Protein AF-A0A662G780-F1 (afdb_monomer)

Solvent-accessible surface area (backbone atoms only — not comparable to full-atom values): 4987 Å² total; per-residue (Å²): 128,67,55,32,86,55,62,82,93,52,71,70,53,46,78,43,70,36,41,60,78,44,77,46,78,77,86,70,32,28,46,34,37,31,36,45,92,96,45,77,47,78,39,60,40,68,61,56,92,45,47,76,60,59,65,64,37,56,45,36,22,29,38,28,63,73,39,74,41,57,42,88,93,75,63,46,76,73,50,36,76,51,62,127

Foldseek 3Di:
DFKAL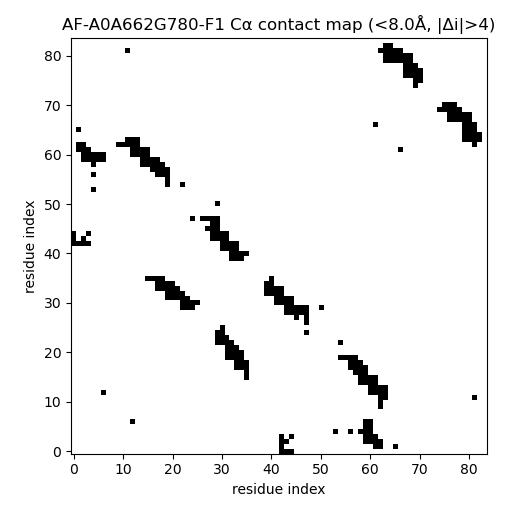DCPPADAWDKAFWAFDDWDDPPQWIWTWIDHPPDIDTDIGRPSVCRVVSNPRGIIIGRQQNAWDADPPPRHTDHGRPDD

Nearest PDB structures (foldseek):
  1v43-assembly1_A  TM=8.534E-01  e=7.342E-03  Pyrococcus horikoshii
  1fr3-assembly1_A  TM=8.324E-01  e=4.359E-01  Sporomusa ovata
  7ur8-assembly1_A  TM=5.891E-01  e=3.296E-01  synthetic construct
  4jbk-assembly3_C-3  TM=4.984E-01  e=5.453E-01  Mus musculus
  3p7j-assembly1_B  TM=4.859E-01  e=1.974E+00  Drosophila melanogaster

Mean predicted aligned error: 4.07 Å

Secondary structure (DSSP, 8-state):
---BS--TT-SSEEEEE-EEEEEEE-SS-EEEEEEETTEEEEEEES-GGGHHHHTT-SEEEEEGGG-EEE-TTT--EEEETT--

Structure (mmCIF, N/CA/C/O backbone):
data_AF-A0A662G780-F1
#
_entry.id   AF-A0A662G780-F1
#
loop_
_atom_site.group_PDB
_atom_site.id
_atom_site.type_symbol
_atom_site.label_atom_id
_atom_site.label_alt_id
_atom_site.label_comp_id
_atom_site.label_asym_id
_atom_site.label_entity_id
_atom_site.label_seq_id
_atom_site.pdbx_PDB_ins_code
_atom_site.Cartn_x
_atom_site.Cartn_y
_atom_site.Cartn_z
_atom_site.occupancy
_atom_site.B_iso_or_equiv
_atom_site.auth_seq_id
_atom_site.auth_comp_id
_atom_site.auth_asym_id
_atom_site.auth_atom_id
_atom_site.pdbx_PDB_model_num
ATOM 1 N N . HIS A 1 1 ? 7.693 5.362 4.520 1.00 61.66 1 HIS A N 1
ATOM 2 C CA . HIS A 1 1 ? 6.248 5.674 4.484 1.00 61.66 1 HIS A CA 1
ATOM 3 C C . HIS A 1 1 ? 5.935 6.093 3.061 1.00 61.66 1 HIS A C 1
ATOM 5 O O . HIS A 1 1 ? 6.058 7.264 2.729 1.00 61.66 1 HIS A O 1
ATOM 11 N N . ASP A 1 2 ? 5.669 5.117 2.198 1.00 77.12 2 ASP A N 1
ATOM 12 C CA . ASP A 1 2 ? 5.639 5.322 0.740 1.00 77.12 2 ASP A CA 1
ATOM 13 C C . ASP A 1 2 ? 4.290 4.909 0.131 1.00 77.12 2 ASP A C 1
ATOM 15 O O . ASP A 1 2 ? 4.055 5.083 -1.059 1.00 77.12 2 ASP A O 1
ATOM 19 N N . ILE A 1 3 ? 3.395 4.387 0.971 1.00 82.56 3 ILE A N 1
ATOM 20 C CA . ILE A 1 3 ? 2.029 3.991 0.648 1.00 82.56 3 ILE A CA 1
ATOM 21 C C . ILE A 1 3 ? 1.122 4.722 1.632 1.00 82.56 3 ILE A C 1
ATOM 23 O O . ILE A 1 3 ? 1.382 4.695 2.836 1.00 82.56 3 ILE A O 1
ATOM 27 N N . PHE A 1 4 ? 0.081 5.371 1.121 1.00 85.19 4 PHE A N 1
ATOM 28 C CA . PHE A 1 4 ? -0.755 6.285 1.888 1.00 85.19 4 PHE A CA 1
ATOM 29 C C . PHE A 1 4 ? -2.233 5.911 1.790 1.00 85.19 4 PHE A C 1
ATOM 31 O O . PHE A 1 4 ? -2.719 5.501 0.73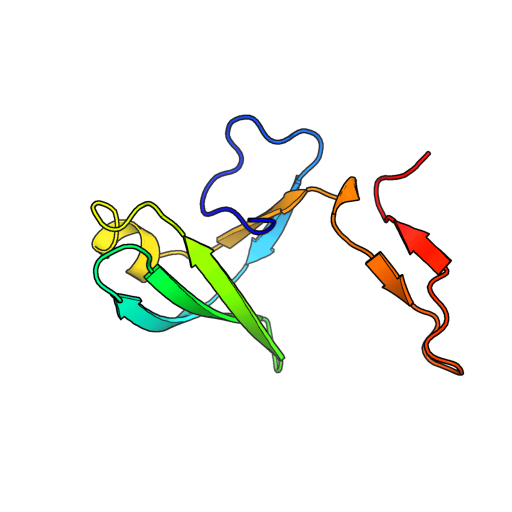6 1.00 85.19 4 PHE A O 1
ATOM 38 N N . ALA A 1 5 ? -2.963 6.130 2.885 1.00 82.12 5 ALA A N 1
ATOM 39 C CA . ALA A 1 5 ? -4.412 5.945 2.973 1.00 82.12 5 ALA A CA 1
ATOM 40 C C . ALA A 1 5 ? -5.221 7.071 2.285 1.00 82.12 5 ALA A C 1
ATOM 42 O O . ALA A 1 5 ? -6.437 6.973 2.153 1.00 82.12 5 ALA A O 1
ATOM 43 N N . SER A 1 6 ? -4.565 8.160 1.868 1.00 86.00 6 SER A N 1
ATOM 44 C CA . SER A 1 6 ? -5.182 9.323 1.219 1.00 86.00 6 SER A CA 1
ATOM 45 C C . SER A 1 6 ? -4.233 9.948 0.197 1.00 86.00 6 SER A C 1
ATOM 47 O O . SER A 1 6 ? -3.017 9.893 0.364 1.00 86.00 6 SER A O 1
ATOM 49 N N . ALA A 1 7 ? -4.793 10.580 -0.838 1.00 85.75 7 ALA A N 1
ATOM 50 C CA . ALA A 1 7 ? -4.042 11.316 -1.857 1.00 85.75 7 ALA A CA 1
ATOM 51 C C . ALA A 1 7 ? -3.566 12.706 -1.393 1.00 85.75 7 ALA A C 1
ATOM 53 O O . ALA A 1 7 ? -2.811 13.371 -2.105 1.00 85.75 7 ALA A O 1
ATOM 54 N N . ALA A 1 8 ? -4.067 13.196 -0.254 1.00 85.50 8 ALA A N 1
ATOM 55 C CA . ALA A 1 8 ? -3.855 14.573 0.181 1.00 85.50 8 ALA A CA 1
ATOM 56 C C . ALA A 1 8 ? -2.358 14.890 0.346 1.00 85.50 8 ALA A C 1
ATOM 58 O O . ALA A 1 8 ? -1.651 14.232 1.103 1.00 85.50 8 ALA A O 1
ATOM 59 N N . GLY A 1 9 ? -1.884 15.916 -0.365 1.00 83.56 9 GLY A N 1
ATOM 60 C CA . GLY A 1 9 ? -0.484 16.346 -0.317 1.00 83.56 9 GLY A CA 1
ATOM 61 C C . GLY A 1 9 ? 0.489 15.507 -1.154 1.00 83.56 9 GLY A C 1
ATOM 62 O O . GLY A 1 9 ? 1.684 15.791 -1.126 1.00 83.56 9 GLY A O 1
ATOM 63 N N . ILE A 1 10 ? 0.012 14.518 -1.920 1.00 86.62 10 ILE A N 1
ATOM 64 C CA . ILE A 1 10 ? 0.854 13.684 -2.787 1.00 86.62 10 ILE A CA 1
ATOM 65 C C . ILE A 1 10 ? 0.794 14.207 -4.224 1.00 86.62 10 ILE A C 1
ATOM 67 O O . ILE A 1 10 ? -0.274 14.266 -4.833 1.00 86.62 10 ILE A O 1
ATOM 71 N N . ALA A 1 11 ? 1.947 14.562 -4.789 1.00 85.19 11 ALA A N 1
ATOM 72 C CA . ALA A 1 11 ? 2.050 14.907 -6.201 1.00 85.19 11 ALA A CA 1
ATOM 73 C C . ALA A 1 11 ? 2.034 13.628 -7.055 1.00 85.19 11 ALA A C 1
ATOM 75 O O . ALA A 1 11 ? 2.790 12.703 -6.790 1.00 85.19 11 ALA A O 1
ATOM 76 N N . ASN A 1 12 ? 1.190 13.586 -8.090 1.00 87.50 12 ASN A N 1
ATOM 77 C CA . ASN A 1 12 ? 1.094 12.472 -9.047 1.00 87.50 12 ASN A CA 1
ATOM 78 C C . ASN A 1 12 ? 1.020 11.069 -8.397 1.00 87.50 12 ASN A C 1
ATOM 80 O O . ASN A 1 12 ? 1.899 10.240 -8.640 1.00 87.50 12 ASN A O 1
ATOM 84 N N . PRO A 1 13 ? -0.004 10.768 -7.577 1.00 92.56 13 PRO A N 1
ATOM 85 C CA . PRO A 1 13 ? -0.139 9.449 -6.975 1.00 92.56 13 PRO A CA 1
ATOM 86 C C . PRO A 1 13 ? -0.678 8.411 -7.968 1.00 92.56 13 PRO A C 1
ATOM 88 O O . PRO A 1 13 ? -1.634 8.663 -8.705 1.00 92.56 13 PRO A O 1
ATOM 91 N N . LEU A 1 14 ? -0.139 7.195 -7.908 1.00 92.81 14 LEU A N 1
ATOM 92 C CA . LEU A 1 14 ? -0.810 5.996 -8.393 1.00 92.81 14 LEU A CA 1
ATOM 93 C C . LEU A 1 14 ? -1.878 5.582 -7.378 1.00 92.81 14 LEU A C 1
ATOM 95 O O . LEU A 1 14 ? -1.563 5.263 -6.231 1.00 92.81 14 LEU A O 1
ATOM 99 N N . ARG A 1 15 ? -3.136 5.565 -7.818 1.00 95.31 15 ARG A N 1
ATOM 100 C CA . ARG A 1 15 ? -4.265 5.027 -7.053 1.00 95.31 15 ARG A CA 1
ATOM 101 C C . ARG A 1 15 ? -4.352 3.523 -7.286 1.00 95.31 15 ARG A C 1
ATOM 103 O O . ARG A 1 15 ? -4.501 3.092 -8.429 1.00 95.31 15 ARG A O 1
ATOM 110 N N . VAL A 1 16 ? -4.276 2.737 -6.217 1.00 95.25 16 VAL A N 1
ATOM 111 C CA . VAL A 1 16 ? -4.292 1.272 -6.286 1.00 95.25 16 VAL A CA 1
ATOM 112 C C . VAL A 1 16 ? -5.456 0.738 -5.451 1.00 95.25 16 VAL A C 1
ATOM 114 O O . VAL A 1 16 ? -5.473 0.990 -4.247 1.00 95.25 16 VAL A O 1
ATOM 117 N N . PRO A 1 17 ? -6.430 0.023 -6.045 1.00 96.31 17 PRO A N 1
ATOM 118 C CA . PRO A 1 17 ? -7.492 -0.625 -5.284 1.00 96.31 17 PRO A CA 1
ATOM 119 C C . PRO A 1 17 ? -6.925 -1.796 -4.475 1.00 96.31 17 PRO A C 1
ATOM 121 O O . PRO A 1 17 ? -6.103 -2.566 -4.978 1.00 96.31 17 PRO A O 1
ATOM 124 N N . VAL A 1 18 ? -7.367 -1.933 -3.228 1.00 97.00 18 VAL A N 1
ATOM 125 C CA . VAL A 1 18 ? -6.865 -2.934 -2.279 1.00 97.00 18 VAL A CA 1
ATOM 126 C C . VAL A 1 18 ? -7.991 -3.521 -1.437 1.00 97.00 18 VAL A C 1
ATOM 128 O O . VAL A 1 18 ? -9.034 -2.899 -1.263 1.00 97.00 18 VAL A O 1
ATOM 131 N N . ASN A 1 19 ? -7.734 -4.686 -0.845 1.00 96.81 19 ASN A N 1
ATOM 132 C CA . ASN A 1 19 ? -8.498 -5.194 0.293 1.00 96.81 19 ASN A CA 1
ATOM 133 C C . ASN A 1 19 ? -7.581 -5.315 1.510 1.00 96.81 19 ASN A C 1
ATOM 135 O O . ASN A 1 19 ? -6.482 -5.858 1.394 1.00 96.81 19 ASN A O 1
ATOM 139 N N . VAL A 1 20 ? -8.026 -4.851 2.675 1.00 96.81 20 VAL A N 1
ATOM 140 C CA . VAL A 1 20 ? -7.308 -5.073 3.937 1.00 96.81 20 VAL A CA 1
ATOM 141 C C . VAL A 1 20 ? -7.536 -6.512 4.384 1.00 96.81 20 VAL A C 1
ATOM 143 O O . VAL A 1 20 ? -8.674 -6.929 4.578 1.00 96.81 20 VAL A O 1
ATOM 146 N N . GLU A 1 21 ? -6.460 -7.278 4.543 1.00 96.69 21 GLU A N 1
ATOM 147 C CA . GLU A 1 21 ? -6.552 -8.675 4.993 1.00 96.69 21 GLU A CA 1
ATOM 148 C C . GLU A 1 21 ? -6.166 -8.859 6.447 1.00 96.69 21 GLU A C 1
ATOM 150 O O . GLU A 1 21 ? -6.686 -9.730 7.139 1.00 96.69 21 GLU A O 1
ATOM 155 N N . PHE A 1 22 ? -5.202 -8.062 6.890 1.00 96.44 22 PHE A N 1
ATOM 156 C CA . PHE A 1 22 ? -4.684 -8.122 8.237 1.00 96.44 22 PHE A CA 1
ATOM 157 C C . PHE A 1 22 ? -4.245 -6.734 8.665 1.00 96.44 22 PHE A C 1
ATOM 159 O O . PHE A 1 22 ? -3.611 -6.002 7.900 1.00 96.44 22 PHE A O 1
ATOM 166 N N . LEU A 1 23 ? -4.568 -6.407 9.906 1.00 96.56 23 LEU A N 1
ATOM 167 C CA . LEU A 1 23 ? -4.210 -5.157 10.535 1.00 96.56 23 LEU A CA 1
ATOM 168 C C . LEU A 1 23 ? -3.759 -5.450 11.963 1.00 96.56 23 LEU A C 1
ATOM 170 O O . LEU A 1 23 ? -4.471 -6.101 12.726 1.00 96.56 23 LEU A O 1
ATOM 174 N N . GLU A 1 24 ? -2.592 -4.934 12.325 1.00 96.81 24 GLU A N 1
ATOM 175 C CA . GLU A 1 24 ? -2.014 -5.048 13.660 1.00 96.81 24 GLU A CA 1
ATOM 176 C C . GLU A 1 24 ? -1.604 -3.671 14.172 1.00 96.81 24 GLU A C 1
ATOM 178 O O . GLU A 1 24 ? -0.999 -2.886 13.444 1.00 96.81 24 GLU A O 1
ATOM 183 N N . ASN A 1 25 ? -1.926 -3.384 15.432 1.00 96.31 25 ASN A N 1
ATOM 184 C CA . ASN A 1 25 ? -1.495 -2.176 16.125 1.00 96.31 25 ASN A CA 1
ATOM 185 C C . ASN A 1 25 ? -0.345 -2.526 17.072 1.00 96.31 25 ASN A C 1
ATOM 187 O O . ASN A 1 25 ? -0.538 -3.265 18.036 1.00 96.31 25 ASN A O 1
ATOM 191 N N . THR A 1 26 ? 0.838 -1.980 16.806 1.00 95.75 26 THR A N 1
ATOM 192 C CA . THR A 1 26 ? 2.057 -2.227 17.592 1.00 95.75 26 THR A CA 1
ATOM 193 C C . THR A 1 26 ? 2.214 -1.261 18.771 1.00 95.75 26 THR A C 1
ATOM 195 O O . THR A 1 26 ? 3.203 -1.315 19.498 1.00 95.75 26 THR A O 1
ATOM 198 N N . GLY A 1 27 ? 1.254 -0.356 18.966 1.00 93.25 27 GLY A N 1
ATOM 199 C CA . GLY A 1 27 ? 1.284 0.739 19.930 1.00 93.25 27 GLY A CA 1
ATOM 200 C C . GLY A 1 27 ? 1.728 2.058 19.298 1.00 93.25 27 GLY A C 1
ATOM 201 O O . GLY A 1 27 ? 1.075 3.075 19.514 1.00 93.25 27 GLY A O 1
ATOM 202 N N . SER A 1 28 ? 2.798 2.046 18.497 1.00 94.56 28 SER A N 1
ATOM 203 C CA . SER A 1 28 ? 3.313 3.243 17.812 1.00 94.56 28 SER A CA 1
ATOM 204 C C . SER A 1 28 ? 2.915 3.336 16.342 1.00 94.56 28 SER A C 1
ATOM 206 O O . SER A 1 28 ? 2.952 4.422 15.774 1.00 94.56 28 SER A O 1
ATOM 208 N N . GLU A 1 29 ? 2.574 2.210 15.714 1.00 95.38 29 GLU A N 1
ATOM 209 C CA . GLU A 1 29 ? 2.268 2.128 14.288 1.00 95.38 29 GLU A CA 1
ATOM 210 C C . GLU A 1 29 ? 1.199 1.061 14.020 1.00 95.38 29 GLU A C 1
ATOM 212 O O . GLU A 1 29 ? 0.958 0.153 14.819 1.00 95.38 29 GLU A O 1
ATOM 217 N N . LEU A 1 30 ? 0.579 1.152 12.851 1.00 95.38 30 LEU A N 1
ATOM 218 C CA . LEU A 1 30 ? -0.254 0.114 12.272 1.00 95.38 30 LEU A CA 1
ATOM 219 C C . LEU A 1 30 ? 0.531 -0.613 11.184 1.00 95.38 30 LEU A C 1
ATOM 221 O O . LEU A 1 30 ? 0.988 0.004 10.216 1.00 95.38 30 LEU A O 1
ATOM 225 N N . ILE A 1 31 ? 0.633 -1.932 11.317 1.00 95.88 31 ILE A N 1
ATOM 226 C CA . ILE A 1 31 ? 1.077 -2.825 10.251 1.00 95.88 31 ILE A CA 1
ATOM 227 C C . ILE A 1 31 ? -0.168 -3.288 9.503 1.00 95.88 31 ILE A C 1
ATOM 229 O O . ILE A 1 31 ? -1.028 -3.962 10.068 1.00 95.88 31 ILE A O 1
ATOM 233 N N . VAL A 1 32 ? -0.266 -2.935 8.225 1.00 96.50 32 VAL A N 1
ATOM 234 C CA . VAL A 1 32 ? -1.439 -3.220 7.395 1.00 96.50 32 VAL A CA 1
ATOM 235 C C . VAL A 1 32 ? -1.003 -4.067 6.207 1.00 96.50 32 VAL A C 1
ATOM 237 O O . VAL A 1 32 ? -0.243 -3.603 5.354 1.00 96.50 32 VAL A O 1
ATOM 240 N N . ASN A 1 33 ? -1.470 -5.312 6.137 1.00 96.81 33 ASN A N 1
ATOM 241 C CA . ASN A 1 33 ? -1.289 -6.150 4.955 1.00 96.81 33 ASN A CA 1
ATOM 242 C C . ASN A 1 33 ? -2.506 -5.978 4.038 1.00 96.81 33 ASN A C 1
ATOM 244 O O . ASN A 1 33 ? -3.652 -6.206 4.437 1.00 96.81 33 ASN A O 1
ATOM 248 N N . LEU A 1 34 ? -2.233 -5.575 2.803 1.00 96.81 34 LEU A N 1
ATOM 249 C CA . LEU A 1 34 ? -3.218 -5.254 1.782 1.00 96.81 34 LEU A CA 1
ATOM 250 C C . LEU A 1 34 ? -3.065 -6.226 0.612 1.00 96.81 34 LEU A C 1
ATOM 252 O O . LEU A 1 34 ? -1.945 -6.503 0.177 1.00 96.81 34 LEU A O 1
ATOM 256 N N . ARG A 1 35 ? -4.177 -6.701 0.057 1.00 96.94 35 ARG A N 1
ATOM 257 C CA . ARG A 1 35 ? -4.194 -7.546 -1.139 1.00 96.94 35 ARG A CA 1
ATOM 258 C C . ARG A 1 35 ? -4.476 -6.738 -2.396 1.00 96.94 35 ARG A C 1
ATOM 260 O O . ARG A 1 35 ? -5.444 -5.981 -2.437 1.00 96.94 35 ARG A O 1
ATOM 267 N N . ILE A 1 36 ? -3.670 -6.973 -3.430 1.00 94.94 36 ILE A N 1
ATOM 268 C CA . ILE A 1 36 ? -3.847 -6.475 -4.798 1.00 94.94 36 ILE A CA 1
ATOM 269 C C . ILE A 1 36 ? -3.781 -7.677 -5.739 1.00 94.94 36 ILE A C 1
ATOM 271 O O . ILE A 1 36 ? -2.704 -8.219 -5.984 1.00 94.94 36 ILE A O 1
ATOM 275 N N . GLY A 1 37 ? -4.928 -8.110 -6.264 1.00 92.44 37 GLY A N 1
ATOM 276 C CA . GLY A 1 37 ? -4.993 -9.330 -7.073 1.00 92.44 37 GLY A CA 1
ATOM 277 C C . GLY A 1 37 ? -4.478 -10.546 -6.293 1.00 92.44 37 GLY A C 1
ATOM 278 O O . GLY A 1 37 ? -5.022 -10.889 -5.244 1.00 92.44 37 GLY A O 1
ATOM 279 N N . ASP A 1 38 ? -3.423 -11.186 -6.798 1.00 94.44 38 ASP A N 1
ATOM 280 C CA . ASP A 1 38 ? -2.743 -12.326 -6.171 1.00 94.44 38 ASP A CA 1
ATOM 281 C C . ASP A 1 38 ? -1.565 -11.921 -5.264 1.00 94.44 38 ASP A C 1
ATOM 283 O O . ASP A 1 38 ? -0.920 -12.784 -4.666 1.00 94.44 38 ASP A O 1
ATOM 287 N N . LYS A 1 39 ? -1.261 -10.623 -5.158 1.00 95.06 39 LYS A N 1
ATOM 288 C CA . LYS A 1 39 ? -0.131 -10.098 -4.383 1.00 95.06 39 LYS A CA 1
ATOM 289 C C . LYS A 1 39 ? -0.588 -9.540 -3.044 1.00 95.06 39 LYS A C 1
ATOM 291 O O . LYS A 1 39 ? -1.669 -8.964 -2.928 1.00 95.06 39 LYS A O 1
ATOM 296 N N . VAL A 1 40 ? 0.285 -9.652 -2.048 1.00 95.25 40 VAL A N 1
ATOM 297 C CA . VAL A 1 40 ? 0.137 -8.982 -0.754 1.00 95.25 40 VAL A CA 1
ATOM 298 C C . VAL A 1 40 ? 1.234 -7.937 -0.632 1.00 95.25 40 VAL A C 1
ATOM 300 O O . VAL A 1 40 ? 2.410 -8.238 -0.828 1.00 95.25 40 VAL A O 1
ATOM 303 N N . ILE A 1 41 ? 0.844 -6.713 -0.307 1.00 94.25 41 ILE A N 1
ATOM 304 C CA . ILE A 1 41 ? 1.752 -5.614 0.013 1.00 94.25 41 ILE A CA 1
ATOM 305 C C . ILE A 1 41 ? 1.570 -5.226 1.478 1.00 94.25 41 ILE A C 1
ATOM 307 O O . ILE A 1 41 ? 0.501 -5.414 2.061 1.00 94.25 41 ILE A O 1
ATOM 311 N N . ARG A 1 42 ? 2.613 -4.657 2.078 1.00 94.88 42 ARG A N 1
ATOM 312 C CA . ARG A 1 42 ? 2.577 -4.167 3.455 1.00 94.88 42 ARG A CA 1
ATOM 313 C C . ARG A 1 42 ? 2.709 -2.653 3.476 1.00 94.88 42 ARG A C 1
ATOM 315 O O . ARG A 1 42 ? 3.646 -2.106 2.902 1.00 94.88 42 ARG A O 1
ATOM 322 N N . MET A 1 43 ? 1.793 -2.000 4.179 1.00 94.25 43 MET A N 1
ATOM 323 C CA . MET A 1 43 ? 1.822 -0.577 4.496 1.00 94.25 43 MET A CA 1
ATOM 324 C C . MET A 1 43 ? 2.080 -0.402 5.997 1.00 94.25 43 MET A C 1
ATOM 326 O O . MET A 1 43 ? 1.546 -1.153 6.813 1.00 94.25 43 MET A O 1
ATOM 330 N N . LEU A 1 44 ? 2.891 0.596 6.349 1.00 94.06 44 LEU A N 1
ATOM 331 C CA . LEU A 1 44 ? 3.100 1.041 7.727 1.00 94.06 44 LEU A CA 1
ATOM 332 C C . LEU A 1 44 ? 2.504 2.439 7.883 1.00 94.06 44 LEU A C 1
ATOM 334 O O . LEU A 1 44 ? 2.919 3.359 7.167 1.00 94.06 44 LEU A O 1
ATOM 338 N N . SER A 1 45 ? 1.551 2.595 8.802 1.00 92.06 45 SER A N 1
ATOM 339 C CA . SER A 1 45 ? 0.923 3.886 9.099 1.00 92.06 45 SER A CA 1
ATOM 340 C C . SER A 1 45 ? 1.146 4.288 10.558 1.00 92.06 45 SER A C 1
ATOM 342 O O . SER A 1 45 ? 0.844 3.490 11.441 1.00 92.06 45 SER A O 1
ATOM 344 N N . PRO A 1 46 ? 1.621 5.511 10.847 1.00 92.50 46 PRO A N 1
ATOM 345 C CA . PRO A 1 46 ? 1.693 6.020 12.216 1.00 92.50 46 PRO A CA 1
ATOM 346 C C . PRO A 1 46 ? 0.319 6.449 12.769 1.00 92.50 46 PRO A C 1
ATOM 348 O O . PRO A 1 46 ? 0.212 6.747 13.953 1.00 92.50 46 PRO A O 1
ATOM 351 N N . GLU A 1 47 ? -0.730 6.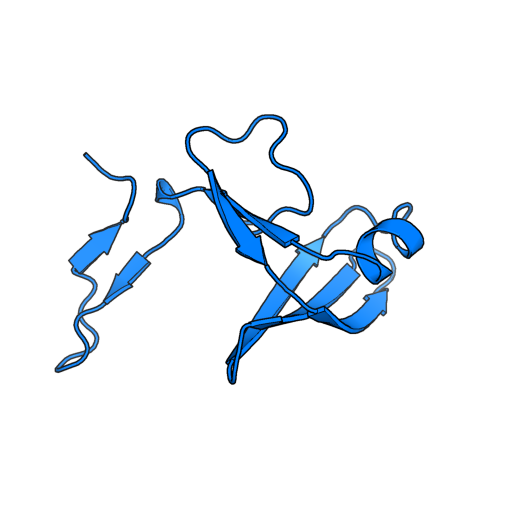487 11.938 1.00 90.81 47 GLU A N 1
ATOM 352 C CA . GLU A 1 47 ? -2.080 6.964 12.288 1.00 90.81 47 GLU A CA 1
ATOM 353 C C . GLU A 1 47 ? -2.879 5.904 13.075 1.00 90.81 47 GLU A C 1
ATOM 355 O O . GLU A 1 47 ? -3.941 5.436 12.649 1.00 90.81 47 GLU A O 1
ATOM 360 N N . VAL A 1 48 ? -2.352 5.479 14.225 1.00 93.25 48 VAL A N 1
ATOM 361 C CA . VAL A 1 48 ? -2.955 4.448 15.089 1.00 93.25 48 VAL A CA 1
ATOM 362 C C . VAL A 1 48 ? -4.380 4.800 15.527 1.00 93.25 48 VAL A C 1
ATOM 364 O O . VAL A 1 48 ? -5.226 3.917 15.676 1.00 93.25 48 VAL A O 1
ATOM 367 N N . GLU A 1 49 ? -4.685 6.086 15.675 1.00 93.69 49 GLU A N 1
ATOM 368 C CA . GLU A 1 49 ? -6.002 6.615 16.024 1.00 93.69 49 GLU A CA 1
ATOM 369 C C . GLU A 1 49 ? -7.046 6.428 14.912 1.00 93.69 49 GLU A C 1
ATOM 371 O O . GLU A 1 49 ? -8.244 6.361 15.194 1.00 93.69 49 GLU A O 1
ATOM 376 N N . ARG A 1 50 ? -6.604 6.263 13.659 1.00 92.44 50 ARG A N 1
ATOM 377 C CA . ARG A 1 50 ?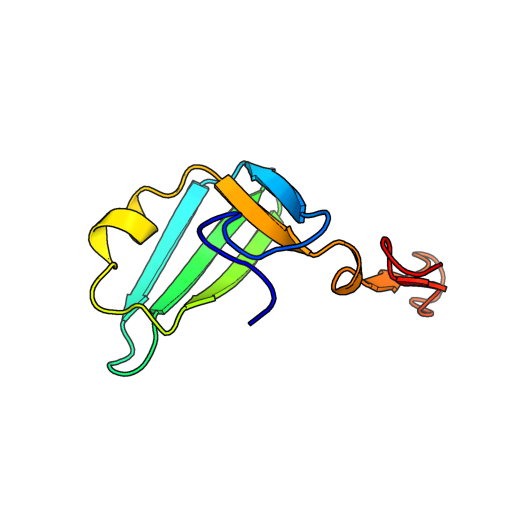 -7.461 6.074 12.476 1.00 92.44 50 ARG A CA 1
ATOM 378 C C . ARG A 1 50 ? -7.652 4.604 12.108 1.00 92.44 50 ARG A C 1
ATOM 380 O O . ARG A 1 50 ? -8.125 4.295 11.016 1.00 92.44 50 ARG A O 1
ATOM 387 N N . ILE A 1 51 ? -7.349 3.677 13.020 1.00 94.12 51 ILE A N 1
ATOM 388 C CA . ILE A 1 51 ? -7.403 2.225 12.785 1.00 94.12 51 ILE A CA 1
ATOM 389 C C . ILE A 1 51 ? -8.700 1.741 12.115 1.00 94.12 51 ILE A C 1
ATOM 391 O O . ILE A 1 51 ? -8.641 0.953 11.179 1.00 94.12 51 ILE A O 1
ATOM 395 N N . ARG A 1 52 ? -9.868 2.256 12.530 1.00 93.88 52 ARG A N 1
ATOM 396 C CA . ARG A 1 52 ? -11.177 1.870 11.961 1.00 93.88 52 ARG A CA 1
ATOM 397 C C . ARG A 1 52 ? -11.389 2.360 10.531 1.00 93.88 52 ARG A C 1
ATOM 3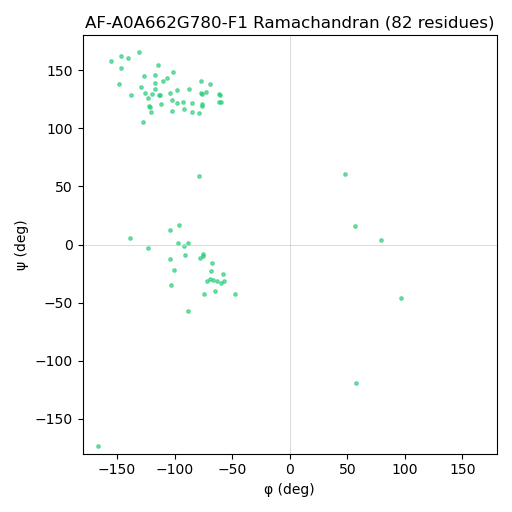99 O O . ARG A 1 52 ? -12.148 1.752 9.781 1.00 93.88 52 ARG A O 1
ATOM 406 N N . GLU A 1 53 ? -10.785 3.488 10.174 1.00 93.88 53 GLU A N 1
ATOM 407 C CA . GLU A 1 53 ? -10.808 4.001 8.804 1.00 93.88 53 GLU A CA 1
ATOM 408 C C . GLU A 1 53 ? -9.870 3.166 7.934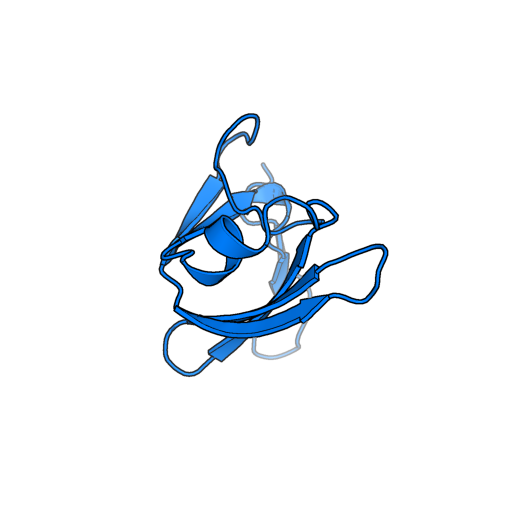 1.00 93.88 53 GLU A C 1
ATOM 410 O O . GLU A 1 53 ? -10.247 2.751 6.841 1.00 93.88 53 GLU A O 1
ATOM 415 N N . ILE A 1 54 ? -8.686 2.851 8.466 1.00 94.06 54 ILE A N 1
ATOM 416 C CA . ILE A 1 54 ? -7.658 2.056 7.791 1.00 94.06 54 ILE A CA 1
ATOM 417 C C . ILE A 1 54 ? -8.135 0.622 7.540 1.00 94.06 54 ILE A C 1
ATOM 419 O O . ILE A 1 54 ? -7.926 0.103 6.451 1.00 94.06 54 ILE A O 1
ATOM 423 N N . GLU A 1 55 ? -8.844 0.010 8.489 1.00 95.00 55 GLU A N 1
ATOM 424 C CA . GLU A 1 55 ? -9.467 -1.315 8.345 1.00 95.00 55 GLU A CA 1
ATOM 425 C C . GLU A 1 55 ? -10.453 -1.389 7.163 1.00 95.00 55 GLU A C 1
ATOM 427 O O . GLU A 1 55 ? -10.676 -2.456 6.597 1.00 95.00 55 GLU A O 1
ATOM 432 N N . ARG A 1 56 ? -11.031 -0.251 6.760 1.00 94.94 56 ARG A N 1
ATOM 433 C CA . ARG A 1 56 ? -12.029 -0.147 5.685 1.00 94.94 56 ARG A CA 1
ATOM 434 C C . ARG A 1 56 ? -11.461 0.420 4.386 1.00 94.94 56 ARG A C 1
ATOM 436 O O . ARG A 1 56 ? -12.238 0.790 3.504 1.00 94.94 56 ARG A O 1
ATOM 443 N N . LEU A 1 57 ? -10.137 0.519 4.261 1.00 94.94 57 LEU A N 1
ATOM 444 C CA . LEU A 1 57 ? -9.510 1.019 3.042 1.00 94.94 57 LEU A CA 1
ATOM 445 C C . LEU A 1 57 ? -9.871 0.142 1.846 1.00 94.94 57 LEU A C 1
ATOM 447 O O . LEU A 1 57 ? -9.697 -1.074 1.863 1.00 94.94 57 LEU A O 1
ATOM 451 N N . GLN A 1 58 ? -10.339 0.802 0.792 1.00 95.75 58 GLN A N 1
ATOM 452 C CA . GLN A 1 58 ? -10.614 0.193 -0.511 1.00 95.75 58 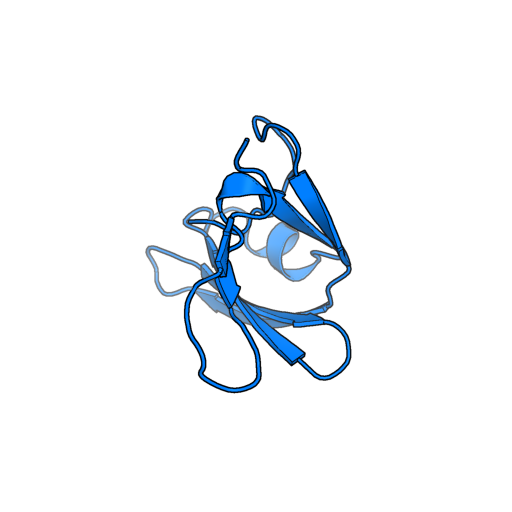GLN A CA 1
ATOM 453 C C . GLN A 1 58 ? -9.533 0.537 -1.537 1.00 95.75 58 GLN A C 1
ATOM 455 O O . GLN A 1 58 ? -9.471 -0.040 -2.620 1.00 95.75 58 GLN A O 1
ATOM 460 N N . GLU A 1 59 ? -8.682 1.505 -1.210 1.00 96.25 59 GLU A N 1
ATOM 461 C CA . GLU A 1 59 ? -7.630 2.001 -2.075 1.00 96.25 59 GLU A CA 1
ATOM 462 C C . GLU A 1 59 ? -6.504 2.626 -1.265 1.00 96.25 59 GLU A C 1
ATOM 464 O O . GLU A 1 59 ? -6.692 3.070 -0.133 1.00 96.25 59 GLU A O 1
ATOM 469 N N . ILE A 1 60 ? -5.339 2.680 -1.890 1.00 95.06 60 ILE A N 1
ATOM 470 C CA . ILE A 1 60 ? -4.157 3.376 -1.403 1.00 95.06 60 ILE A CA 1
ATOM 471 C C . ILE A 1 60 ? -3.589 4.256 -2.506 1.00 95.06 60 ILE A C 1
ATOM 473 O O . ILE A 1 60 ? -3.892 4.100 -3.694 1.00 95.06 60 ILE A O 1
ATOM 477 N N . TYR A 1 61 ? -2.706 5.148 -2.093 1.00 94.56 61 TYR A N 1
ATOM 478 C CA . TYR A 1 61 ? -2.035 6.102 -2.950 1.00 94.56 61 TYR A CA 1
ATOM 479 C C . TYR A 1 61 ? -0.528 5.928 -2.802 1.00 94.56 61 TYR A C 1
ATOM 481 O O . TYR A 1 61 ? -0.002 5.943 -1.690 1.00 94.56 61 TYR A O 1
ATOM 489 N N . ILE A 1 62 ? 0.163 5.733 -3.923 1.00 93.19 62 ILE A N 1
ATOM 490 C CA . ILE A 1 62 ? 1.615 5.533 -3.974 1.00 93.19 62 ILE A CA 1
ATOM 491 C C . ILE A 1 62 ? 2.204 6.636 -4.861 1.00 93.19 62 ILE A C 1
ATOM 493 O O . ILE A 1 62 ? 1.850 6.690 -6.039 1.00 93.19 62 ILE A O 1
ATOM 497 N N . PRO A 1 63 ? 3.075 7.524 -4.356 1.00 92.00 63 PRO A N 1
ATOM 498 C CA . PRO A 1 63 ? 3.714 8.535 -5.192 1.00 92.00 63 PRO A CA 1
ATOM 499 C C . PRO A 1 63 ? 4.557 7.860 -6.281 1.00 92.00 63 PRO A C 1
ATOM 501 O O . PRO A 1 63 ? 5.360 6.969 -5.987 1.00 92.00 63 PRO A O 1
ATOM 504 N N . LEU A 1 64 ? 4.381 8.251 -7.545 1.00 91.19 64 LEU A N 1
ATOM 505 C CA . LEU A 1 64 ? 5.040 7.581 -8.674 1.00 91.19 64 LEU A CA 1
ATOM 506 C C . LEU A 1 64 ? 6.569 7.615 -8.585 1.00 91.19 64 LEU A C 1
ATOM 508 O O . LEU A 1 64 ? 7.248 6.669 -8.986 1.00 91.19 64 LEU A O 1
ATOM 512 N N . GLU A 1 65 ? 7.132 8.683 -8.033 1.00 90.00 65 GLU A N 1
ATOM 513 C CA . GLU A 1 65 ? 8.563 8.837 -7.801 1.00 90.00 65 GLU A CA 1
ATOM 514 C C . GLU A 1 65 ? 9.110 7.875 -6.738 1.00 90.00 65 GLU A C 1
ATOM 516 O O . GLU A 1 65 ? 10.318 7.659 -6.686 1.00 90.00 65 GLU A O 1
ATOM 521 N N . ARG A 1 66 ? 8.252 7.257 -5.917 1.00 89.75 66 ARG A N 1
ATOM 522 C CA . ARG A 1 66 ? 8.629 6.232 -4.930 1.00 89.75 66 ARG A CA 1
ATOM 523 C C . ARG A 1 66 ? 8.551 4.808 -5.481 1.00 89.75 66 ARG A C 1
ATOM 525 O O . ARG A 1 66 ? 9.033 3.885 -4.832 1.00 89.75 66 ARG A O 1
ATOM 532 N N . ILE A 1 67 ? 7.995 4.620 -6.679 1.00 91.19 67 ILE A N 1
ATOM 533 C CA . ILE A 1 67 ? 7.915 3.311 -7.334 1.00 91.19 67 ILE A CA 1
ATOM 534 C C . ILE A 1 67 ? 9.215 3.046 -8.088 1.00 91.19 67 ILE A C 1
ATOM 536 O O . ILE A 1 67 ? 9.515 3.714 -9.079 1.00 91.19 67 ILE A O 1
ATOM 540 N N . PHE A 1 68 ? 9.969 2.046 -7.636 1.00 92.88 68 PHE A N 1
ATOM 541 C CA . PHE A 1 68 ? 11.157 1.552 -8.327 1.00 92.88 68 PHE A CA 1
ATOM 542 C C . PHE A 1 68 ? 10.780 0.480 -9.349 1.00 92.88 68 PHE A C 1
ATOM 544 O O . PHE A 1 68 ? 10.036 -0.450 -9.040 1.00 92.88 68 PHE A O 1
ATOM 551 N N . VAL A 1 69 ? 11.327 0.599 -10.556 1.00 93.25 69 VAL A N 1
ATOM 552 C CA . VAL A 1 69 ? 11.166 -0.389 -11.624 1.00 93.25 69 VAL A CA 1
ATOM 553 C C . VAL A 1 69 ? 12.451 -1.189 -11.746 1.00 93.25 69 VAL A C 1
ATOM 555 O O . VAL A 1 69 ? 13.536 -0.614 -11.862 1.00 93.25 69 VAL A O 1
ATOM 558 N N . PHE A 1 70 ? 12.318 -2.508 -11.758 1.00 95.94 70 PHE A N 1
ATOM 559 C CA . PHE A 1 70 ? 13.416 -3.449 -11.942 1.00 95.94 70 PHE A CA 1
ATOM 560 C C . PHE A 1 70 ? 13.190 -4.238 -13.226 1.00 95.94 70 PHE A C 1
ATOM 562 O O . PHE A 1 70 ? 12.048 -4.516 -13.599 1.00 95.94 70 PHE A O 1
ATOM 569 N N . ARG A 1 71 ? 14.272 -4.577 -13.922 1.00 95.88 71 ARG A N 1
ATOM 570 C CA . ARG A 1 71 ? 14.207 -5.468 -15.076 1.00 95.88 71 ARG A CA 1
ATOM 571 C C . ARG A 1 71 ? 14.036 -6.896 -14.571 1.00 95.88 71 ARG A C 1
ATOM 573 O O . ARG A 1 71 ? 14.802 -7.351 -13.734 1.00 95.88 71 ARG A O 1
ATOM 580 N N . GLU A 1 72 ? 13.053 -7.608 -15.107 1.00 95.75 72 GLU A N 1
ATOM 581 C CA . GLU A 1 72 ? 12.718 -8.965 -14.656 1.00 95.75 72 GLU A CA 1
ATOM 582 C C . GLU A 1 72 ? 13.854 -9.978 -14.876 1.00 95.75 72 GLU A C 1
ATOM 584 O O . GLU A 1 72 ? 14.021 -10.897 -14.086 1.00 95.75 72 GLU A O 1
ATOM 589 N N . SER A 1 73 ? 14.665 -9.806 -15.924 1.00 96.75 73 SER A N 1
ATOM 590 C CA . SER A 1 73 ? 15.692 -10.785 -16.299 1.00 96.75 73 SER A CA 1
ATOM 591 C C . SER A 1 73 ? 16.897 -10.851 -15.358 1.00 96.75 73 SER A C 1
ATOM 593 O O . SER A 1 73 ? 17.538 -11.893 -15.275 1.00 96.75 73 SER A O 1
ATOM 595 N N . ASP A 1 74 ? 17.270 -9.728 -14.743 1.00 96.12 74 ASP A N 1
ATOM 596 C CA . ASP A 1 74 ? 18.512 -9.582 -13.969 1.00 96.12 74 ASP A CA 1
ATOM 597 C C . ASP A 1 74 ? 18.332 -8.778 -12.672 1.00 96.12 74 ASP A C 1
ATOM 599 O O . ASP A 1 74 ? 19.312 -8.477 -11.994 1.00 96.12 74 ASP A O 1
ATOM 603 N N . GLU A 1 75 ? 17.089 -8.420 -12.338 1.00 95.38 75 GLU A N 1
ATOM 604 C CA . GLU A 1 75 ? 16.702 -7.647 -11.154 1.00 95.38 75 GLU A CA 1
ATOM 605 C C . GLU A 1 75 ? 17.399 -6.280 -11.041 1.00 95.38 75 GLU A C 1
ATOM 607 O O . GLU A 1 75 ? 17.369 -5.625 -9.996 1.00 95.38 75 GLU A O 1
ATOM 612 N N . VAL A 1 76 ? 18.002 -5.788 -12.128 1.00 96.31 76 VAL A N 1
ATOM 613 C CA . VAL A 1 76 ? 18.675 -4.491 -12.128 1.00 96.31 76 VAL A CA 1
ATOM 614 C C . VAL A 1 76 ? 17.630 -3.381 -12.098 1.00 96.31 76 VAL A C 1
ATO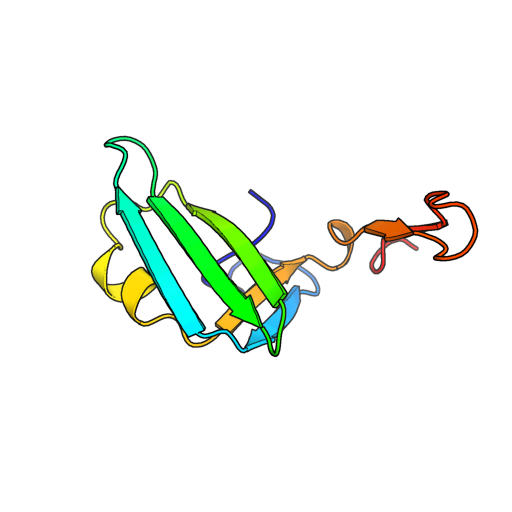M 616 O O . VAL A 1 76 ? 16.686 -3.355 -12.893 1.00 96.31 76 VAL A O 1
ATOM 619 N N . ARG A 1 77 ? 17.816 -2.417 -11.190 1.00 93.19 77 ARG A N 1
ATOM 620 C CA . ARG A 1 77 ? 16.985 -1.209 -11.127 1.00 93.19 77 ARG A CA 1
ATOM 621 C C . ARG A 1 77 ? 17.126 -0.411 -12.424 1.00 93.19 77 ARG A C 1
ATOM 623 O O . ARG A 1 77 ? 18.220 0.020 -12.776 1.00 93.19 77 ARG A O 1
ATOM 630 N N . VAL A 1 78 ? 16.002 -0.175 -13.092 1.00 93.50 78 VAL A N 1
ATOM 631 C CA . VAL A 1 78 ? 15.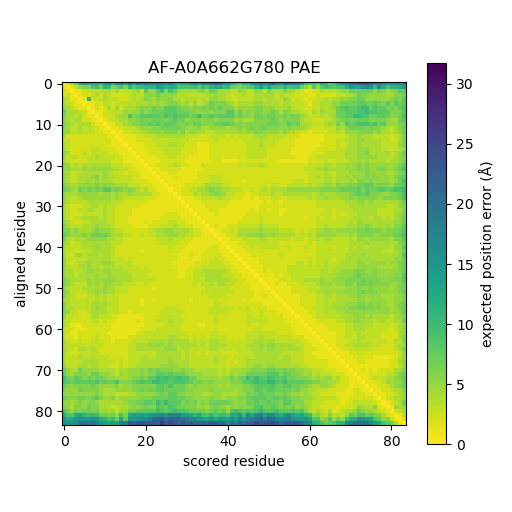913 0.585 -14.344 1.00 93.50 78 VAL A CA 1
ATOM 632 C C . VAL A 1 78 ? 15.737 2.069 -14.047 1.00 93.50 78 VAL A C 1
ATOM 634 O O . VAL A 1 78 ? 16.539 2.889 -14.482 1.00 93.50 78 VAL A O 1
ATOM 637 N N . CYS A 1 79 ? 14.687 2.422 -13.304 1.00 91.38 79 CYS A N 1
ATOM 638 C CA . CYS A 1 79 ? 14.334 3.810 -13.012 1.00 91.38 79 CYS A CA 1
ATOM 639 C C . CYS A 1 79 ? 13.303 3.907 -11.876 1.00 91.38 79 CYS A C 1
ATOM 641 O O . CYS A 1 79 ? 12.950 2.910 -11.239 1.00 91.38 79 CYS A O 1
ATOM 643 N N . ASN A 1 80 ? 12.818 5.127 -11.640 1.00 89.75 80 ASN A N 1
ATOM 644 C CA . ASN A 1 80 ? 11.614 5.397 -10.863 1.00 89.75 80 ASN A CA 1
ATOM 645 C C . ASN A 1 80 ? 10.495 5.810 -11.816 1.00 89.75 80 ASN A C 1
ATOM 647 O O . ASN A 1 80 ? 10.754 6.537 -12.773 1.00 89.75 80 ASN A O 1
ATOM 651 N N . LEU A 1 81 ? 9.257 5.398 -11.543 1.00 84.56 81 LEU A N 1
ATOM 652 C CA . LEU A 1 81 ? 8.149 5.584 -12.488 1.00 84.56 81 LEU A CA 1
ATOM 653 C C . LEU A 1 81 ? 7.772 7.066 -12.694 1.00 84.56 81 LEU A C 1
ATOM 655 O O . LEU A 1 81 ? 7.339 7.448 -13.776 1.00 84.56 81 LEU A O 1
ATOM 659 N N . GLY A 1 82 ? 7.965 7.901 -11.668 1.00 75.81 82 GLY A N 1
ATOM 660 C CA . GLY A 1 82 ? 7.746 9.355 -11.712 1.00 75.81 82 GLY A CA 1
ATOM 661 C C . GLY A 1 82 ? 8.999 10.202 -11.973 1.00 75.81 82 GLY A C 1
ATOM 662 O O . GLY A 1 82 ? 8.905 11.428 -11.976 1.00 75.81 82 GLY A O 1
ATOM 663 N N . GLY A 1 83 ? 10.168 9.581 -12.156 1.00 67.19 83 GLY A N 1
ATOM 664 C CA . GLY A 1 83 ? 11.416 10.299 -12.411 1.00 67.19 83 GLY A CA 1
ATOM 665 C C . GLY A 1 83 ? 11.501 10.759 -13.865 1.00 67.19 83 GLY A C 1
ATOM 666 O O . GLY A 1 83 ? 11.603 9.924 -14.762 1.00 67.19 83 GLY A O 1
ATOM 667 N N . ARG A 1 84 ? 11.466 12.075 -14.089 1.00 53.00 84 ARG A N 1
ATOM 668 C CA . ARG A 1 84 ? 12.064 12.698 -15.277 1.00 53.00 84 ARG A CA 1
ATOM 669 C C . ARG A 1 84 ? 13.518 13.033 -14.992 1.00 53.00 84 ARG A C 1
ATOM 671 O O . ARG A 1 84 ? 13.781 13.480 -13.854 1.00 53.00 84 ARG A O 1
#

Sequence (84 aa):
HDIFASAAGIANPLRVPVNVEFLENTGSELIVNLRIGDKVIRMLSPEVERIREIERLQEIYIPLERIFVFRESDEVRVCNLGGR

pLDDT: mean 91.58, std 7.53, range [53.0, 97.0]

Radius of gyration: 13.95 Å; Cα contacts (8 Å, |Δi|>4): 161; chains: 1; bounding box: 31×29×36 Å